Protein AF-A0A6A6CMC5-F1 (afdb_monomer_lite)

Secondary structure (DSSP, 8-state):
------------------PPPTT-SS---SPPPEESSTTSPPPPTT----GGGSSSPPEEB--TTSPP-TT-EEEEEEEESSSS-EEEEEEEEEES-TTT-BEEE-TT-GGGGEEE------PPTTS-PPPEEEEEEEPPTT----GGGS----S------

Foldseek 3Di:
DDDDDDDDDDDPDDDPAPWDDPPDPDIDSFGKWKFLAPVDDTDDAPDDDDLVSQQDDIWTFDGPPDQQDQLWWKWKWKAWPVDGDTQFTFTQWGQPDNVRRITFQDPPDDVSRGQDDHDGDDDDPPPPDIHMDMDMGTDDSPDDDDPVSSHDDDPDDDPDD

InterPro domains:
  IPR008914 Phosphatidylethanolamine-binding protein [PF01161] (58-138)
  IPR036610 PEBP-like superfamily [G3DSA:3.90.280.10] (20-160)
  IPR036610 PEBP-like superfamily [SSF49777] (11-147)

Organism: NCBI:txid1080233

Radius of gyration: 19.93 Å; chains: 1; bounding box: 34×84×41 Å

Sequence (161 aa):
MPSITICVSVLVASLAAAQTPDGFSIKSQLPLRITLNPLRTPVVPGMLDPINETVAAPTLYVPDLTASNTTTSYTAMMIDEAVPLFHWLQIELVEASCSNKTLKPAANSSNNGIITPFVCPQPLRGQGPHGYVVLLFRQPESWSMRSKYSNIVDPKTPTGS

Structure (mmCIF, N/CA/C/O backbone):
data_AF-A0A6A6CMC5-F1
#
_entry.id   AF-A0A6A6CMC5-F1
#
loop_
_atom_site.group_PDB
_atom_site.id
_atom_site.type_symbol
_atom_site.label_atom_id
_atom_site.label_alt_id
_atom_site.label_comp_id
_atom_site.label_asym_id
_atom_site.label_entity_id
_atom_site.label_seq_id
_atom_site.pdbx_PDB_ins_code
_atom_site.Cartn_x
_atom_site.Cartn_y
_atom_site.Cartn_z
_atom_site.occupancy
_atom_site.B_iso_or_equiv
_atom_site.auth_seq_id
_atom_site.auth_comp_id
_atom_site.auth_asym_id
_atom_site.auth_atom_id
_atom_site.pdbx_PDB_model_num
ATOM 1 N N . MET A 1 1 ? -10.865 -62.446 8.488 1.00 45.75 1 MET A N 1
ATOM 2 C CA . MET A 1 1 ? -9.933 -61.319 8.267 1.00 45.75 1 MET A CA 1
ATOM 3 C C . MET A 1 1 ? -10.735 -60.031 8.403 1.00 45.75 1 MET A C 1
ATOM 5 O O . MET A 1 1 ? -11.673 -59.880 7.629 1.00 45.75 1 MET A O 1
ATOM 9 N N . PRO A 1 2 ? -10.493 -59.170 9.406 1.00 45.84 2 PRO A N 1
ATOM 10 C CA . PRO A 1 2 ? -11.242 -57.923 9.530 1.00 45.84 2 PRO A CA 1
ATOM 11 C C . PRO A 1 2 ? -10.733 -56.911 8.494 1.00 45.84 2 PRO A C 1
ATOM 13 O O . PRO A 1 2 ? -9.529 -56.692 8.380 1.00 45.84 2 PRO A O 1
ATOM 16 N N . SER A 1 3 ? -11.649 -56.322 7.723 1.00 47.19 3 SER A N 1
ATOM 17 C CA . SER A 1 3 ? -11.340 -55.197 6.833 1.00 47.19 3 SER A CA 1
ATOM 18 C C . SER A 1 3 ? -11.317 -53.913 7.654 1.00 47.19 3 SER A C 1
ATOM 20 O O . SER A 1 3 ? -12.310 -53.564 8.289 1.00 47.19 3 SER A O 1
ATOM 22 N N . ILE A 1 4 ? -10.171 -53.235 7.660 1.00 49.56 4 ILE A N 1
ATOM 23 C CA . ILE A 1 4 ? -9.992 -51.924 8.284 1.00 49.56 4 ILE A CA 1
ATOM 24 C C . ILE A 1 4 ? -10.296 -50.872 7.216 1.00 49.56 4 ILE A C 1
ATOM 26 O O . ILE A 1 4 ? -9.547 -50.727 6.252 1.00 49.56 4 ILE A O 1
ATOM 30 N N . THR A 1 5 ? -11.397 -50.144 7.386 1.00 61.53 5 THR A N 1
ATOM 31 C CA . THR A 1 5 ? -11.742 -48.994 6.545 1.00 61.53 5 THR A CA 1
ATOM 32 C C . THR A 1 5 ? -11.095 -47.745 7.132 1.00 61.53 5 THR A C 1
ATOM 34 O O . THR A 1 5 ? -11.458 -47.304 8.221 1.00 61.53 5 THR A O 1
ATOM 37 N N . ILE A 1 6 ? -10.124 -47.178 6.417 1.00 54.09 6 ILE A N 1
ATOM 38 C CA . ILE A 1 6 ? -9.468 -45.918 6.780 1.00 54.09 6 ILE A CA 1
ATOM 39 C C . ILE A 1 6 ? -10.267 -44.772 6.152 1.00 54.09 6 ILE A C 1
ATOM 41 O O . ILE A 1 6 ? -10.247 -44.591 4.936 1.00 54.09 6 ILE A O 1
ATOM 45 N N . CYS A 1 7 ? -10.970 -43.990 6.973 1.00 50.38 7 CYS A N 1
ATOM 46 C CA . CYS A 1 7 ? -11.537 -42.711 6.547 1.00 50.38 7 CYS A CA 1
ATOM 47 C C . CYS A 1 7 ? -10.411 -41.675 6.448 1.00 50.38 7 CYS A C 1
ATOM 49 O O . CYS A 1 7 ? -9.841 -41.270 7.459 1.00 50.38 7 CYS A O 1
ATOM 51 N N . VAL A 1 8 ? -10.091 -41.247 5.228 1.00 55.19 8 VAL A N 1
ATOM 52 C CA . VAL A 1 8 ? -9.175 -40.130 4.983 1.00 55.19 8 VAL A CA 1
ATOM 53 C C . VAL A 1 8 ? -9.968 -38.830 5.100 1.00 55.19 8 VAL A C 1
ATOM 55 O O . VAL A 1 8 ? -10.761 -38.495 4.223 1.00 55.19 8 VAL A O 1
ATOM 58 N N . SER A 1 9 ? -9.768 -38.099 6.193 1.00 53.09 9 SER A N 1
ATOM 59 C CA . SER A 1 9 ? -10.323 -36.756 6.373 1.00 53.09 9 SER A CA 1
ATOM 60 C C . SER A 1 9 ? -9.440 -35.741 5.646 1.00 53.09 9 SER A C 1
ATOM 62 O O . SER A 1 9 ? -8.305 -35.501 6.054 1.00 53.09 9 SER A O 1
ATOM 64 N N . VAL A 1 10 ? -9.943 -35.140 4.566 1.00 53.69 10 VAL A N 1
ATOM 65 C CA . VAL A 1 10 ? -9.262 -34.034 3.873 1.00 53.69 10 VAL A CA 1
ATOM 66 C C . VAL A 1 10 ? -9.546 -32.739 4.632 1.00 53.69 10 VAL A C 1
ATOM 68 O O . VAL A 1 10 ? -10.672 -32.245 4.638 1.00 53.69 10 VAL A O 1
ATOM 71 N N . LEU A 1 11 ? -8.524 -32.192 5.291 1.00 47.84 11 LEU A N 1
ATOM 72 C CA . LEU A 1 11 ? -8.581 -30.876 5.921 1.00 47.84 11 LEU A CA 1
ATOM 73 C C . LEU A 1 11 ? -8.497 -29.809 4.816 1.00 47.84 11 LEU A C 1
ATOM 75 O O . LEU A 1 11 ? -7.432 -29.585 4.244 1.00 47.84 11 LEU A O 1
ATOM 79 N N . VAL A 1 12 ? -9.615 -29.164 4.481 1.00 51.25 12 VAL A N 1
ATOM 80 C CA . VAL A 1 12 ? -9.615 -28.026 3.550 1.00 51.25 12 VAL A CA 1
ATOM 81 C C . VAL A 1 12 ? -9.191 -26.786 4.335 1.00 51.25 12 VAL A C 1
ATOM 83 O O . VAL A 1 12 ? -9.999 -26.174 5.028 1.00 51.25 12 VAL A O 1
ATOM 86 N N . ALA A 1 13 ? -7.909 -26.427 4.265 1.00 49.12 13 ALA A N 1
ATOM 87 C CA . ALA A 1 13 ? -7.440 -25.142 4.769 1.00 49.12 13 ALA A CA 1
ATOM 88 C C . ALA A 1 13 ? -7.978 -24.035 3.849 1.00 49.12 13 ALA A C 1
ATOM 90 O O . ALA A 1 13 ? -7.523 -23.880 2.716 1.00 49.12 13 ALA A O 1
ATOM 91 N N . SER A 1 14 ? -8.977 -23.282 4.312 1.00 45.84 14 SER A N 1
ATOM 92 C CA . SER A 1 14 ? -9.450 -22.091 3.612 1.00 45.84 14 SER A CA 1
ATOM 93 C C . SER A 1 14 ? -8.369 -21.012 3.690 1.00 45.84 14 SER A C 1
ATOM 95 O O . SER A 1 14 ? -8.229 -20.339 4.712 1.00 45.84 14 SER A O 1
ATOM 97 N N . LEU A 1 15 ? -7.588 -20.841 2.624 1.00 43.34 15 LEU A N 1
ATOM 98 C CA . LEU A 1 15 ? -6.804 -19.623 2.454 1.00 43.34 15 LEU A CA 1
ATOM 99 C C . LEU A 1 15 ? -7.801 -18.489 2.198 1.00 43.34 15 LEU A C 1
ATOM 101 O O . LEU A 1 15 ? -8.351 -18.383 1.102 1.00 43.34 15 LEU A O 1
ATOM 105 N N . ALA A 1 16 ? -8.043 -17.642 3.198 1.00 45.03 16 ALA A N 1
ATOM 106 C CA . ALA A 1 16 ? -8.630 -16.333 2.958 1.00 45.03 16 ALA A CA 1
ATOM 107 C C . ALA A 1 16 ? -7.598 -15.522 2.161 1.00 45.03 16 ALA A C 1
ATOM 109 O O . ALA A 1 16 ? -6.692 -14.905 2.719 1.00 45.03 16 ALA A O 1
ATOM 110 N N . ALA A 1 17 ? -7.664 -15.610 0.833 1.00 49.31 17 ALA A N 1
ATOM 111 C CA . ALA A 1 17 ? -6.895 -14.729 -0.024 1.00 49.31 17 ALA A CA 1
ATOM 112 C C . ALA A 1 17 ? -7.403 -13.302 0.207 1.00 49.31 17 ALA A C 1
ATOM 114 O O . ALA A 1 17 ? -8.613 -13.076 0.204 1.00 49.31 17 ALA A O 1
ATOM 115 N N . ALA A 1 18 ? -6.488 -12.351 0.396 1.00 53.03 18 ALA A N 1
ATOM 116 C CA . ALA A 1 18 ? -6.800 -10.929 0.330 1.00 53.03 18 ALA A CA 1
ATOM 117 C C . ALA A 1 18 ? -7.397 -10.641 -1.058 1.00 53.03 18 ALA A C 1
ATOM 119 O O . ALA A 1 18 ? -6.658 -10.487 -2.030 1.00 53.03 18 ALA A O 1
ATOM 120 N N . GLN A 1 19 ? -8.720 -10.670 -1.184 1.00 65.88 19 GLN A N 1
ATOM 121 C CA . GLN A 1 19 ? -9.420 -10.343 -2.420 1.00 65.88 19 GLN A CA 1
ATOM 122 C C . GLN A 1 19 ? -10.010 -8.951 -2.305 1.00 65.88 19 GLN A C 1
ATOM 124 O O . GLN A 1 19 ? -10.315 -8.472 -1.214 1.00 65.88 19 GLN A O 1
ATOM 129 N N . THR A 1 20 ? -10.149 -8.292 -3.454 1.00 65.75 20 THR A N 1
ATOM 130 C CA . THR A 1 20 ? -10.765 -6.972 -3.528 1.00 65.75 20 THR A CA 1
ATOM 131 C C . THR A 1 20 ? -12.121 -6.991 -2.808 1.00 65.75 20 THR A C 1
ATOM 133 O O . THR A 1 20 ? -12.956 -7.831 -3.177 1.00 65.75 20 THR A O 1
ATOM 136 N N . PRO A 1 21 ? -12.357 -6.084 -1.838 1.00 67.62 21 PRO A N 1
ATOM 137 C CA . PRO A 1 21 ? -13.587 -6.057 -1.050 1.00 67.62 21 PRO A CA 1
ATOM 138 C C . PRO A 1 21 ? -14.847 -6.014 -1.909 1.00 67.62 21 PRO A C 1
ATOM 140 O O . PRO A 1 21 ? -14.816 -5.669 -3.101 1.00 67.62 21 PRO A O 1
ATOM 143 N N . ASP A 1 22 ? -15.975 -6.390 -1.319 1.00 70.69 22 ASP A N 1
ATOM 144 C CA . ASP A 1 22 ? -17.267 -6.320 -1.994 1.00 70.69 22 ASP A CA 1
ATOM 145 C C . ASP A 1 22 ? -17.594 -4.888 -2.441 1.00 70.69 22 ASP A C 1
ATOM 147 O O . ASP A 1 22 ? -17.124 -3.907 -1.876 1.00 70.69 22 ASP A O 1
ATOM 151 N N . GLY A 1 23 ? -18.329 -4.762 -3.548 1.00 70.19 23 GLY A N 1
ATOM 152 C CA . GLY A 1 23 ? -18.662 -3.462 -4.148 1.00 70.19 23 GLY A CA 1
ATOM 153 C C . GLY A 1 23 ? -17.631 -2.891 -5.133 1.00 70.19 23 GLY A C 1
ATOM 154 O O . GLY A 1 23 ? -17.979 -2.017 -5.923 1.00 70.19 23 GLY A O 1
ATOM 155 N N . PHE A 1 24 ? -16.402 -3.411 -5.189 1.00 67.56 24 PHE A N 1
ATOM 156 C CA . PHE A 1 24 ? -15.444 -3.031 -6.235 1.00 67.56 24 PHE A CA 1
ATOM 157 C C . PHE A 1 24 ? -15.690 -3.803 -7.541 1.00 67.56 24 PHE A C 1
ATOM 159 O O . PHE A 1 24 ? -15.616 -5.033 -7.567 1.00 67.56 24 PHE A O 1
ATOM 166 N N . SER A 1 25 ? -15.904 -3.082 -8.649 1.00 68.94 25 SER A N 1
ATOM 167 C CA . SER A 1 25 ? -16.083 -3.680 -9.986 1.00 68.94 25 SER A CA 1
ATOM 168 C C . SER A 1 25 ? -14.812 -4.331 -10.541 1.00 68.94 25 SER A C 1
ATOM 170 O O . SER A 1 25 ? -14.887 -5.233 -11.370 1.00 68.94 25 SER A O 1
ATOM 172 N N . ILE A 1 26 ? -13.636 -3.873 -10.102 1.00 66.69 26 ILE A N 1
ATOM 173 C CA . ILE A 1 26 ? -12.340 -4.426 -10.503 1.00 66.69 26 ILE A CA 1
ATOM 174 C C . ILE A 1 26 ? -11.890 -5.381 -9.407 1.00 66.69 26 ILE A C 1
ATOM 176 O O . ILE A 1 26 ? -11.535 -4.931 -8.325 1.00 66.69 26 ILE A O 1
ATOM 180 N N . LYS A 1 27 ? -11.886 -6.684 -9.685 1.00 71.75 27 LYS A N 1
ATOM 181 C CA . LYS A 1 27 ? -11.415 -7.712 -8.752 1.00 71.75 27 LYS A CA 1
ATOM 182 C C . LYS A 1 27 ? -10.007 -8.164 -9.147 1.00 71.75 27 LYS A C 1
ATOM 184 O O . LYS A 1 27 ? -9.775 -8.533 -10.295 1.00 71.75 27 LYS A O 1
ATOM 189 N N . SER A 1 28 ? -9.074 -8.142 -8.201 1.00 72.88 28 SER A N 1
ATOM 190 C CA . SER A 1 28 ? -7.739 -8.726 -8.349 1.00 72.88 28 SER A CA 1
ATOM 191 C C . SER A 1 28 ? -7.665 -10.044 -7.584 1.00 72.88 28 SER A C 1
ATOM 193 O O . SER A 1 28 ? -8.155 -10.145 -6.461 1.00 72.88 28 SER A O 1
ATOM 195 N N . GLN A 1 29 ? -7.025 -11.043 -8.189 1.00 70.44 29 GLN A N 1
ATOM 196 C CA . GLN A 1 29 ? -6.652 -12.293 -7.517 1.00 70.44 29 GLN A CA 1
ATOM 197 C C . GLN A 1 29 ? -5.211 -12.255 -6.984 1.00 70.44 29 GLN A C 1
ATOM 199 O O . GLN A 1 29 ? -4.751 -13.223 -6.384 1.00 70.44 29 GLN A O 1
ATOM 204 N N . LEU A 1 30 ? -4.487 -11.152 -7.213 1.00 78.88 30 LEU A N 1
ATOM 205 C CA . LEU A 1 30 ? -3.119 -10.983 -6.737 1.00 78.88 30 LEU A CA 1
ATOM 206 C C . LEU A 1 30 ? -3.138 -10.586 -5.256 1.00 78.88 30 LEU A C 1
ATOM 208 O O . LEU A 1 30 ? -3.685 -9.525 -4.942 1.00 78.88 30 LEU A O 1
ATOM 212 N N . PRO A 1 31 ? -2.531 -11.379 -4.355 1.00 81.56 31 PRO A N 1
ATOM 213 C CA . PRO A 1 31 ? -2.451 -11.004 -2.955 1.00 81.56 31 PRO A CA 1
ATOM 214 C C . PRO A 1 31 ? -1.561 -9.769 -2.802 1.00 81.56 31 PRO A C 1
ATOM 216 O O . PRO A 1 31 ? -0.425 -9.737 -3.284 1.00 81.56 31 PRO A O 1
ATOM 219 N N . LEU A 1 32 ? -2.077 -8.756 -2.109 1.00 87.56 32 LEU A N 1
ATOM 220 C CA . LEU A 1 32 ? -1.296 -7.608 -1.673 1.00 87.56 32 LEU A CA 1
ATOM 221 C C . LEU A 1 32 ? -0.795 -7.867 -0.255 1.00 87.56 32 LEU A C 1
ATOM 223 O O . LEU A 1 32 ? -1.580 -7.979 0.684 1.00 87.56 32 LEU A O 1
ATOM 227 N N . ARG A 1 33 ? 0.525 -7.945 -0.101 1.00 90.62 33 ARG A N 1
ATOM 228 C CA . ARG A 1 33 ? 1.165 -8.035 1.209 1.00 90.62 33 ARG A CA 1
ATOM 229 C C . ARG A 1 33 ? 1.462 -6.629 1.722 1.00 90.62 33 ARG A C 1
ATOM 231 O O . ARG A 1 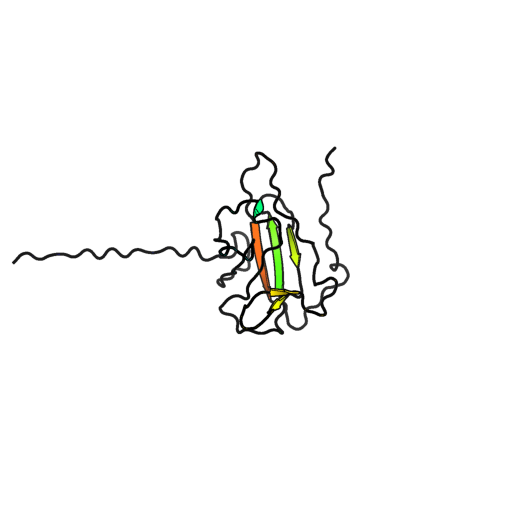33 ? 2.041 -5.821 0.995 1.00 90.62 33 ARG A O 1
ATOM 238 N N . ILE A 1 34 ? 1.109 -6.371 2.981 1.00 92.19 34 ILE A N 1
ATOM 239 C CA . ILE A 1 34 ? 1.407 -5.117 3.682 1.00 92.19 34 ILE A CA 1
ATOM 240 C C . ILE A 1 34 ? 1.916 -5.393 5.102 1.00 92.19 34 ILE A C 1
ATOM 242 O O . ILE A 1 34 ? 1.579 -6.418 5.698 1.00 92.19 34 ILE A O 1
ATOM 246 N N . THR A 1 35 ? 2.697 -4.472 5.661 1.00 93.25 35 THR A N 1
ATOM 247 C CA . THR A 1 35 ? 3.076 -4.463 7.086 1.00 93.25 35 THR A CA 1
ATOM 248 C C . THR A 1 35 ? 2.836 -3.073 7.669 1.00 93.25 35 THR A C 1
ATOM 250 O O . THR A 1 35 ? 3.320 -2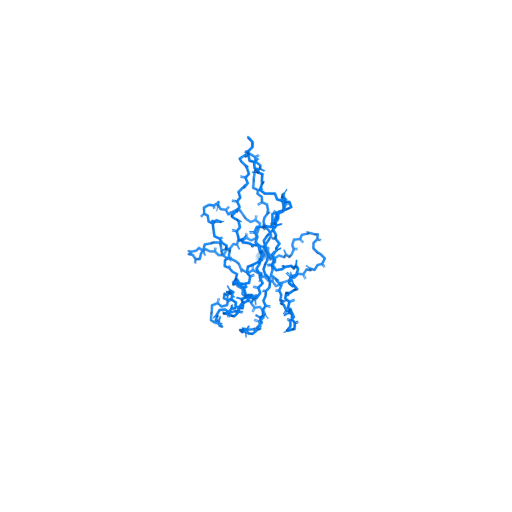.091 7.107 1.00 93.25 35 THR A O 1
ATOM 253 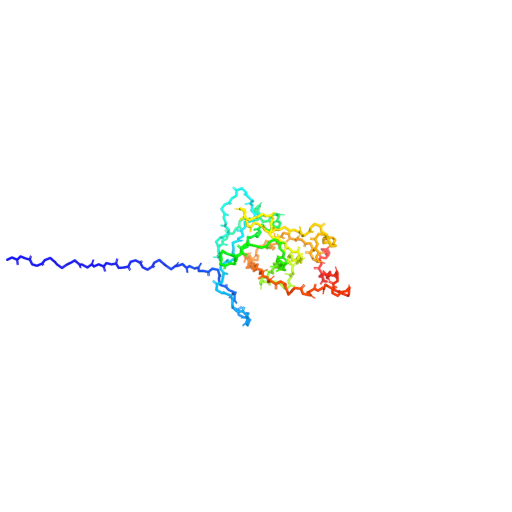N N . LEU A 1 36 ? 2.134 -2.983 8.798 1.00 89.94 36 LEU A N 1
ATOM 254 C CA . LEU A 1 36 ? 1.876 -1.715 9.504 1.00 89.94 36 LEU A CA 1
ATOM 255 C C . LEU A 1 36 ? 3.070 -1.295 10.374 1.00 89.94 36 LEU A C 1
ATOM 257 O O . LEU A 1 36 ? 3.394 -0.117 10.493 1.00 89.94 36 LEU A O 1
ATOM 261 N N . ASN A 1 37 ? 3.800 -2.286 10.889 1.00 84.12 37 ASN A N 1
ATOM 262 C CA . ASN A 1 37 ? 5.071 -2.114 11.571 1.00 84.12 37 ASN A CA 1
ATOM 263 C C . ASN A 1 37 ? 6.133 -2.982 10.871 1.00 84.12 37 ASN A C 1
ATOM 265 O O . ASN A 1 37 ? 5.949 -4.198 10.783 1.00 84.12 37 ASN A O 1
ATOM 269 N N . PRO A 1 38 ? 7.248 -2.403 10.388 1.00 70.56 38 PRO A N 1
ATOM 270 C CA . PRO A 1 38 ? 8.267 -3.145 9.641 1.00 70.56 38 PRO A CA 1
ATOM 271 C C . PRO A 1 38 ? 8.978 -4.226 10.471 1.00 70.56 38 PRO A C 1
ATOM 273 O O . PRO A 1 38 ? 9.637 -5.093 9.905 1.00 70.56 38 PRO A O 1
ATOM 276 N N . LEU A 1 39 ? 8.854 -4.193 11.802 1.00 71.88 39 LEU A N 1
ATOM 277 C CA . LEU A 1 39 ? 9.418 -5.194 12.712 1.00 71.88 39 LEU A CA 1
ATOM 278 C C . LEU A 1 39 ? 8.446 -6.341 13.031 1.00 71.88 39 LEU A C 1
ATOM 280 O O . LEU A 1 39 ? 8.760 -7.186 13.869 1.00 71.88 39 LEU A O 1
ATOM 284 N N . ARG A 1 40 ? 7.256 -6.367 12.421 1.00 76.31 40 ARG A N 1
ATOM 285 C CA . ARG A 1 40 ? 6.198 -7.340 12.723 1.00 76.31 40 ARG A CA 1
ATOM 286 C C . ARG A 1 40 ? 5.757 -8.134 11.499 1.00 76.31 40 ARG A C 1
ATOM 288 O O . ARG A 1 40 ? 6.180 -7.890 10.371 1.00 76.31 40 ARG A O 1
ATOM 295 N N . THR A 1 41 ? 4.928 -9.142 11.759 1.00 83.81 41 THR A N 1
ATOM 296 C CA . THR A 1 41 ? 4.330 -9.992 10.731 1.00 83.81 41 THR A CA 1
ATOM 297 C C . THR A 1 41 ? 3.443 -9.181 9.784 1.00 83.81 41 THR A C 1
ATOM 299 O O . THR A 1 41 ? 2.863 -8.177 10.202 1.00 83.81 41 THR A O 1
ATOM 302 N N . PRO A 1 42 ? 3.307 -9.609 8.517 1.00 89.00 42 PRO A N 1
ATOM 303 C CA . PRO A 1 42 ? 2.343 -9.023 7.597 1.00 89.00 42 PRO A CA 1
ATOM 304 C C . PRO A 1 42 ? 0.920 -9.031 8.152 1.00 89.00 42 PRO A C 1
ATOM 306 O O . PRO A 1 42 ? 0.544 -9.950 8.883 1.00 89.00 42 PRO A O 1
ATOM 309 N N . VAL A 1 43 ? 0.138 -8.029 7.752 1.00 90.50 43 VAL A N 1
ATOM 310 C CA . VAL A 1 43 ? -1.291 -7.950 8.076 1.00 90.50 43 VAL A CA 1
ATOM 311 C C . VAL A 1 43 ? -2.009 -9.164 7.503 1.00 90.50 43 VAL A C 1
ATOM 313 O O . VAL A 1 43 ? -1.787 -9.549 6.350 1.00 90.50 43 VAL A O 1
ATOM 316 N N . VAL A 1 44 ? -2.8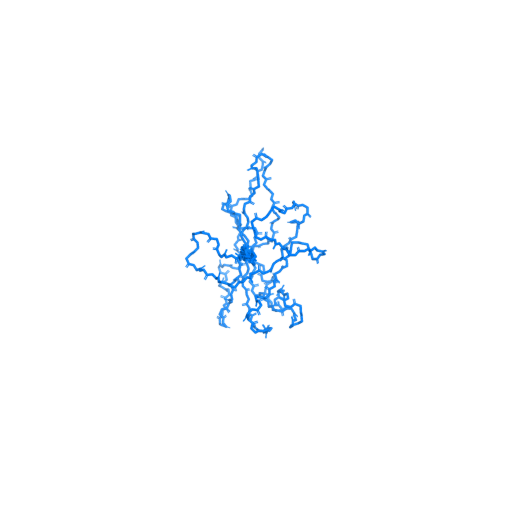95 -9.743 8.308 1.00 89.81 44 VAL A N 1
ATOM 317 C CA . VAL A 1 44 ? -3.826 -10.781 7.866 1.00 89.81 44 VAL A CA 1
ATOM 318 C C . VAL A 1 44 ? -5.157 -10.099 7.527 1.00 89.81 44 VAL A C 1
ATOM 320 O O . VAL A 1 44 ? -5.735 -9.458 8.404 1.00 89.81 44 VAL A O 1
ATOM 323 N N . PRO A 1 45 ? -5.662 -10.203 6.284 1.00 88.00 45 PRO A N 1
ATOM 324 C CA . PRO A 1 45 ? -6.908 -9.550 5.885 1.00 88.00 45 PRO A CA 1
ATOM 325 C C . PRO A 1 45 ? -8.081 -9.898 6.808 1.00 88.00 45 PRO A C 1
ATOM 327 O O . PRO A 1 45 ? -8.293 -11.065 7.132 1.00 88.00 45 PRO A O 1
ATOM 330 N 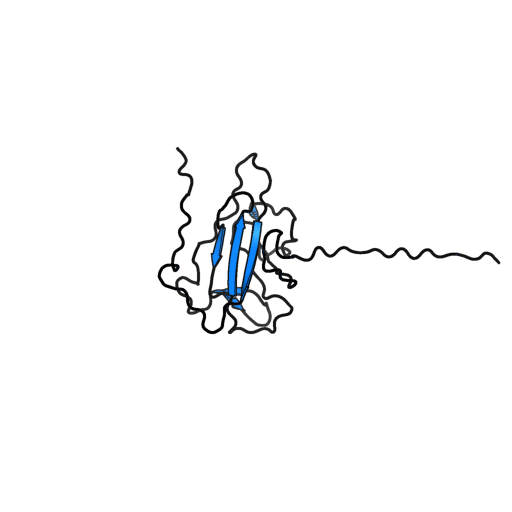N . GLY A 1 46 ? -8.852 -8.882 7.202 1.00 87.50 46 GLY A N 1
ATOM 331 C CA . GLY A 1 46 ? -10.033 -9.037 8.058 1.00 87.50 46 GLY A CA 1
ATOM 332 C C . GLY A 1 46 ? -9.740 -9.261 9.546 1.00 87.50 46 GLY A C 1
ATOM 333 O O . GLY A 1 46 ? -10.680 -9.418 10.322 1.00 87.50 46 GLY A O 1
ATOM 334 N N . MET A 1 47 ? -8.469 -9.270 9.960 1.00 89.62 47 MET A N 1
ATOM 335 C CA . MET A 1 47 ? -8.087 -9.378 11.369 1.00 89.62 47 MET A CA 1
ATOM 336 C C . MET A 1 47 ? -7.956 -8.005 12.031 1.00 89.62 47 MET A C 1
ATOM 338 O O . MET A 1 47 ? -7.749 -6.991 11.370 1.00 89.62 47 MET A O 1
ATOM 342 N N . LEU A 1 48 ? -8.086 -7.984 13.361 1.00 91.00 48 LEU A N 1
ATOM 343 C CA . LEU A 1 48 ? -7.898 -6.775 14.157 1.00 91.00 48 LEU A CA 1
ATOM 344 C C . LEU A 1 48 ? -6.411 -6.495 14.364 1.00 91.00 48 LEU A C 1
ATOM 346 O O . LEU A 1 48 ? -5.707 -7.310 14.962 1.00 91.00 48 LEU A O 1
ATOM 350 N N . ASP A 1 49 ? -5.986 -5.303 13.962 1.00 90.62 49 ASP A N 1
ATOM 351 C CA . ASP A 1 49 ? -4.680 -4.744 14.293 1.00 90.62 49 ASP A CA 1
ATOM 352 C C . ASP A 1 49 ? -4.823 -3.666 15.383 1.00 90.62 49 ASP A C 1
ATOM 354 O O . ASP A 1 49 ? -5.784 -2.886 15.378 1.00 90.62 49 ASP A O 1
ATOM 358 N N . PRO A 1 50 ? -3.896 -3.596 16.353 1.00 89.31 50 PRO A N 1
ATOM 359 C CA . PRO A 1 50 ? -3.970 -2.607 17.418 1.00 89.31 50 PRO A CA 1
ATOM 360 C C . PRO A 1 50 ? -3.518 -1.220 16.933 1.00 89.31 50 PRO A C 1
ATOM 362 O O . PRO A 1 50 ? -2.569 -1.079 16.166 1.00 89.31 50 PRO A O 1
ATOM 365 N N . ILE A 1 51 ? -4.156 -0.167 17.456 1.00 87.25 51 ILE A N 1
ATOM 366 C CA . ILE A 1 51 ? -3.930 1.236 17.045 1.00 87.25 51 ILE A CA 1
ATOM 367 C C . ILE A 1 51 ? -2.456 1.668 17.157 1.00 87.25 51 ILE A C 1
ATOM 369 O O . ILE A 1 51 ? -1.968 2.462 16.357 1.00 87.25 51 ILE A O 1
ATOM 373 N N . ASN A 1 52 ? -1.714 1.154 18.141 1.00 89.00 52 ASN A N 1
ATOM 374 C CA . ASN A 1 52 ? -0.298 1.496 18.310 1.00 89.00 52 ASN A CA 1
ATOM 375 C C . ASN A 1 52 ? 0.600 0.956 17.182 1.00 89.00 52 ASN A C 1
ATOM 377 O O . ASN A 1 52 ? 1.723 1.431 17.023 1.00 89.00 52 ASN A O 1
ATOM 381 N N . GLU A 1 53 ? 0.124 -0.010 16.400 1.00 89.31 53 GLU A N 1
ATOM 382 C CA . GLU A 1 53 ? 0.819 -0.535 15.225 1.00 89.31 53 GLU A CA 1
ATOM 383 C C . GLU A 1 53 ? 0.429 0.205 13.947 1.00 89.31 53 GLU A C 1
ATOM 385 O O . GLU A 1 53 ? 1.170 0.151 12.973 1.00 89.31 53 GLU A O 1
ATOM 390 N N . THR A 1 54 ? -0.670 0.961 13.963 1.00 90.31 54 THR A N 1
ATOM 391 C CA . THR A 1 54 ? -1.198 1.690 12.801 1.00 90.31 54 THR A CA 1
ATOM 392 C C . THR A 1 54 ? -0.779 3.163 12.777 1.00 90.31 54 THR A C 1
ATOM 394 O O . THR A 1 54 ? -1.394 3.980 12.094 1.00 90.31 54 THR A O 1
ATOM 397 N N . VAL A 1 55 ? 0.238 3.541 13.560 1.00 89.94 55 VAL A N 1
ATOM 398 C CA . VAL A 1 55 ? 0.689 4.939 13.706 1.00 89.94 55 VAL A CA 1
ATOM 399 C C . VAL A 1 55 ? 1.448 5.466 12.487 1.00 89.94 55 VAL A C 1
ATOM 401 O O . VAL A 1 55 ? 1.556 6.678 12.318 1.00 89.94 55 VAL A O 1
ATOM 404 N N . ALA A 1 56 ? 1.966 4.573 11.643 1.00 90.75 56 ALA A N 1
ATOM 405 C CA . ALA A 1 56 ? 2.706 4.900 10.430 1.00 90.75 56 ALA A CA 1
ATOM 406 C C . ALA A 1 56 ? 2.026 4.303 9.193 1.00 90.75 56 ALA A C 1
ATOM 408 O O . ALA A 1 56 ? 1.275 3.330 9.291 1.00 90.75 56 ALA A O 1
ATOM 409 N N . ALA A 1 57 ? 2.323 4.882 8.027 1.00 91.50 57 ALA A N 1
ATOM 410 C CA . ALA A 1 57 ? 1.835 4.366 6.756 1.00 91.50 57 ALA A CA 1
ATOM 411 C C . ALA A 1 57 ? 2.298 2.913 6.541 1.00 91.50 57 ALA A C 1
ATOM 413 O O . ALA A 1 57 ? 3.452 2.589 6.850 1.00 91.50 57 ALA A O 1
ATOM 414 N N . PRO A 1 58 ? 1.440 2.039 5.986 1.00 93.81 58 PRO A N 1
ATOM 415 C CA . PRO A 1 58 ? 1.809 0.656 5.736 1.00 93.81 58 PRO A CA 1
ATOM 416 C C . PRO A 1 58 ? 2.946 0.569 4.715 1.00 93.81 58 PRO A C 1
ATOM 418 O O . PRO A 1 58 ? 2.940 1.231 3.677 1.00 93.81 58 PRO A O 1
ATOM 421 N N . THR A 1 59 ? 3.902 -0.320 4.970 1.00 93.38 59 THR A N 1
ATOM 422 C CA . THR A 1 59 ? 4.855 -0.742 3.940 1.00 93.38 59 THR A CA 1
ATOM 423 C C . THR A 1 59 ? 4.159 -1.723 3.008 1.00 93.38 59 THR A C 1
ATOM 425 O O . THR A 1 59 ? 3.612 -2.731 3.456 1.00 93.38 59 THR A O 1
ATOM 428 N N . LEU A 1 60 ? 4.189 -1.425 1.711 1.00 93.56 60 LEU A N 1
ATOM 429 C CA . LEU A 1 60 ? 3.580 -2.242 0.666 1.00 93.56 60 LEU A CA 1
ATOM 430 C C . LEU A 1 60 ? 4.644 -3.061 -0.056 1.00 93.56 60 LEU A C 1
ATOM 432 O O . LEU A 1 60 ? 5.779 -2.609 -0.223 1.00 93.56 60 LEU A O 1
ATOM 436 N N . TYR A 1 61 ? 4.248 -4.234 -0.533 1.00 91.06 61 TYR A N 1
ATOM 437 C CA . TYR A 1 61 ? 5.099 -5.109 -1.327 1.00 91.06 61 TYR A CA 1
ATOM 438 C C . TYR A 1 61 ? 4.521 -5.284 -2.733 1.00 91.06 61 TYR A C 1
ATOM 440 O O . TYR A 1 61 ? 3.304 -5.343 -2.918 1.00 91.06 61 TYR A O 1
ATOM 448 N N . VAL A 1 62 ? 5.405 -5.388 -3.723 1.00 89.19 62 VAL A N 1
ATOM 449 C CA . VAL A 1 62 ? 5.069 -5.749 -5.100 1.00 89.19 62 VAL A CA 1
ATOM 450 C C . VAL A 1 62 ? 4.410 -7.136 -5.092 1.00 89.19 62 VAL A C 1
ATOM 452 O O . VAL A 1 62 ? 4.995 -8.066 -4.528 1.00 89.19 62 VAL A O 1
ATOM 455 N N . PRO A 1 63 ? 3.219 -7.307 -5.697 1.00 84.00 63 PRO A N 1
ATOM 456 C CA . PRO A 1 63 ? 2.544 -8.600 -5.731 1.00 84.00 63 PRO A CA 1
ATOM 457 C C . PRO A 1 63 ? 3.425 -9.696 -6.344 1.00 84.00 63 PRO A C 1
ATOM 459 O O . PRO A 1 63 ? 4.049 -9.506 -7.389 1.00 84.00 63 PRO A O 1
ATOM 462 N N . ASP A 1 64 ? 3.463 -10.872 -5.715 1.00 69.25 64 ASP A N 1
ATOM 463 C CA . ASP A 1 64 ? 4.481 -11.895 -6.001 1.00 69.25 64 ASP A CA 1
ATOM 464 C C . ASP A 1 64 ? 4.456 -12.479 -7.420 1.00 69.25 64 ASP A C 1
ATOM 466 O O . ASP A 1 64 ? 5.453 -13.048 -7.863 1.00 69.25 64 ASP A O 1
ATOM 470 N N . LEU A 1 65 ? 3.355 -12.289 -8.150 1.00 61.53 65 LEU A N 1
ATOM 471 C CA . LEU A 1 65 ? 3.186 -12.754 -9.528 1.00 61.53 65 LEU A CA 1
ATOM 472 C C . LEU A 1 65 ? 3.633 -11.733 -10.587 1.00 61.53 65 LEU A C 1
ATOM 474 O O . LEU A 1 65 ? 3.623 -12.049 -11.775 1.00 61.53 65 LEU A O 1
ATOM 478 N N . THR A 1 66 ? 4.023 -10.518 -10.196 1.00 64.62 66 THR A N 1
ATOM 479 C CA . THR A 1 66 ? 4.605 -9.552 -11.137 1.00 64.62 66 THR A CA 1
ATOM 480 C C . THR A 1 66 ? 6.118 -9.722 -11.196 1.00 64.62 66 THR A C 1
ATOM 482 O O . THR A 1 66 ? 6.778 -9.822 -10.161 1.00 64.62 66 THR A O 1
ATOM 485 N N . ALA A 1 67 ? 6.676 -9.765 -12.410 1.00 65.44 67 ALA A N 1
ATOM 486 C CA . ALA A 1 67 ? 8.121 -9.709 -12.592 1.00 65.44 67 ALA A CA 1
ATOM 487 C C . ALA A 1 67 ? 8.659 -8.430 -11.934 1.00 65.44 67 ALA A C 1
ATOM 489 O O . ALA A 1 67 ? 8.097 -7.352 -12.138 1.00 65.44 67 ALA A O 1
ATOM 490 N N . SER A 1 68 ? 9.726 -8.571 -11.143 1.00 68.00 68 SER A N 1
ATOM 491 C CA . SER A 1 68 ? 10.393 -7.437 -10.504 1.00 68.00 68 SER A CA 1
ATOM 492 C C . SER A 1 68 ? 10.818 -6.433 -11.571 1.00 68.00 68 SER A C 1
ATOM 494 O O . SER A 1 68 ? 11.474 -6.794 -12.553 1.00 68.00 68 SER A O 1
ATOM 496 N N . ASN A 1 69 ? 10.391 -5.187 -11.405 1.00 70.00 69 ASN A N 1
ATOM 497 C CA . ASN A 1 69 ? 10.668 -4.121 -12.347 1.00 70.00 69 ASN A CA 1
ATOM 498 C C . ASN A 1 69 ? 10.638 -2.768 -11.632 1.00 70.00 69 ASN A C 1
ATOM 500 O O . ASN A 1 69 ? 9.578 -2.238 -11.296 1.00 70.00 69 ASN A O 1
ATOM 504 N N . THR A 1 70 ? 11.816 -2.170 -11.487 1.00 73.88 70 THR A N 1
ATOM 505 C CA . THR A 1 70 ? 12.006 -0.865 -10.845 1.00 73.88 70 THR A CA 1
ATOM 506 C C . THR A 1 70 ? 11.454 0.310 -11.655 1.00 73.88 70 THR A C 1
ATOM 508 O O . THR A 1 70 ? 11.372 1.414 -11.124 1.00 73.88 70 THR A O 1
ATOM 511 N N . THR A 1 71 ? 11.055 0.099 -12.915 1.00 78.00 71 THR A N 1
ATOM 512 C CA . THR A 1 71 ? 10.421 1.129 -13.756 1.00 78.00 71 THR A CA 1
ATOM 513 C C . THR A 1 71 ? 8.899 1.105 -13.691 1.00 78.00 71 THR A C 1
ATOM 515 O O . THR A 1 71 ? 8.253 2.029 -14.182 1.00 78.00 71 THR A O 1
ATOM 518 N N . THR A 1 72 ? 8.302 0.066 -13.097 1.00 86.69 72 THR A N 1
ATOM 519 C CA . THR A 1 72 ? 6.850 0.014 -12.935 1.00 86.69 72 THR A CA 1
ATOM 520 C C . THR A 1 72 ? 6.434 0.867 -11.749 1.00 86.69 72 THR A C 1
ATOM 522 O O . THR A 1 72 ? 6.834 0.597 -10.616 1.00 86.69 72 THR A O 1
ATOM 525 N N . SER A 1 73 ? 5.597 1.864 -12.023 1.00 90.44 73 SER A N 1
ATOM 526 C CA . SER A 1 73 ? 5.052 2.746 -10.999 1.00 90.44 73 SER A CA 1
ATOM 527 C C . SER A 1 73 ? 3.674 2.286 -10.528 1.00 90.44 73 SER A C 1
ATOM 529 O O . SER A 1 73 ? 2.901 1.689 -11.285 1.00 90.44 73 SER A O 1
ATOM 531 N N . TYR A 1 74 ? 3.352 2.583 -9.275 1.00 92.25 74 TYR A N 1
ATOM 532 C CA . TYR A 1 74 ? 2.111 2.195 -8.625 1.00 92.25 74 TYR A CA 1
ATOM 533 C C . TYR A 1 74 ? 1.452 3.373 -7.902 1.00 92.25 74 TYR A C 1
ATOM 535 O O . TYR A 1 74 ? 2.096 4.339 -7.493 1.00 92.25 74 TYR A O 1
ATOM 543 N N . THR A 1 75 ? 0.141 3.260 -7.720 1.00 92.81 75 THR A N 1
ATOM 544 C CA . THR A 1 75 ? -0.676 4.121 -6.867 1.00 92.81 75 THR A CA 1
ATOM 545 C C . THR A 1 75 ? -1.244 3.290 -5.729 1.00 92.81 75 THR A C 1
ATOM 547 O O . THR A 1 75 ? -1.862 2.257 -5.976 1.00 92.81 75 THR A O 1
ATOM 550 N N . ALA A 1 76 ? -1.051 3.746 -4.499 1.00 93.81 76 ALA A N 1
ATOM 551 C CA . ALA A 1 76 ? -1.611 3.158 -3.299 1.00 93.81 76 ALA A CA 1
ATOM 552 C C . ALA A 1 76 ? -2.673 4.070 -2.686 1.00 93.81 76 ALA A C 1
ATOM 554 O O . ALA A 1 76 ? -2.498 5.290 -2.650 1.00 93.81 76 ALA A O 1
ATOM 555 N N . MET A 1 77 ? -3.743 3.473 -2.165 1.00 92.44 77 MET A N 1
ATOM 556 C CA . MET A 1 77 ? -4.734 4.182 -1.359 1.00 92.44 77 MET A CA 1
ATOM 557 C C . MET A 1 77 ? -5.170 3.367 -0.147 1.00 92.44 77 MET A C 1
ATOM 559 O O . MET A 1 77 ? -5.207 2.138 -0.209 1.00 92.44 77 MET A O 1
ATOM 563 N N . MET A 1 78 ? -5.521 4.068 0.929 1.00 92.69 78 MET A N 1
ATOM 564 C CA . MET A 1 78 ? -6.133 3.499 2.127 1.00 92.69 78 MET A CA 1
ATOM 565 C C . MET A 1 78 ? -7.450 4.214 2.424 1.00 92.69 78 MET A C 1
ATOM 567 O O . MET A 1 78 ? -7.485 5.445 2.493 1.00 92.69 78 MET A O 1
ATOM 571 N N . ILE A 1 79 ? -8.514 3.436 2.595 1.00 89.88 79 ILE A N 1
ATOM 572 C CA . ILE A 1 79 ? -9.887 3.913 2.790 1.00 89.88 79 ILE A CA 1
ATOM 573 C C . ILE A 1 79 ? -10.432 3.332 4.094 1.00 89.88 79 ILE A C 1
ATOM 575 O O . ILE A 1 79 ? -10.200 2.155 4.376 1.00 89.88 79 ILE A O 1
ATOM 579 N N . ASP A 1 80 ? -11.145 4.149 4.867 1.00 90.12 80 ASP A N 1
ATOM 580 C CA . ASP A 1 80 ? -12.001 3.682 5.962 1.00 90.12 80 ASP A CA 1
ATOM 581 C C . ASP A 1 80 ? -13.377 3.295 5.388 1.00 90.12 80 ASP A C 1
ATOM 583 O O . ASP A 1 80 ? -13.989 4.058 4.644 1.00 90.12 80 ASP A O 1
ATOM 587 N N . GLU A 1 81 ? -13.859 2.088 5.667 1.00 86.81 81 GLU A N 1
ATOM 588 C CA . GLU A 1 81 ? -15.165 1.625 5.179 1.00 86.81 81 GLU A CA 1
ATOM 589 C C . GLU A 1 81 ? -16.335 2.166 6.014 1.00 86.81 81 GLU A C 1
ATOM 591 O O . GLU A 1 81 ? -17.470 2.203 5.537 1.00 86.81 81 GLU A O 1
ATOM 596 N N . ALA A 1 82 ? -16.080 2.596 7.253 1.00 84.62 82 ALA A N 1
ATOM 597 C CA . ALA A 1 82 ? -17.101 3.122 8.155 1.00 84.62 82 ALA A CA 1
ATOM 598 C C . ALA A 1 82 ? -17.376 4.616 7.926 1.00 84.62 82 ALA A C 1
ATOM 600 O O . ALA A 1 82 ? -18.471 5.097 8.228 1.00 84.62 82 ALA A O 1
ATOM 601 N N . VAL A 1 83 ? -16.403 5.359 7.389 1.00 81.56 83 VAL A N 1
ATOM 602 C CA . VAL A 1 83 ? -16.527 6.791 7.086 1.00 81.56 83 VAL A CA 1
ATOM 603 C C . VAL A 1 83 ? -15.899 7.109 5.729 1.00 81.56 83 VAL A C 1
ATOM 605 O O . VAL A 1 83 ? -14.856 6.557 5.413 1.00 81.56 83 VAL A O 1
ATOM 608 N N . PRO A 1 84 ? -16.472 8.013 4.912 1.00 73.44 84 PRO A N 1
ATOM 609 C CA . PRO A 1 84 ? -15.929 8.348 3.594 1.00 73.44 84 PRO A CA 1
ATOM 610 C C . PRO A 1 84 ? -14.675 9.233 3.722 1.00 73.44 84 PRO A C 1
ATOM 612 O O . PRO A 1 84 ? -14.719 10.419 3.408 1.00 73.44 84 PRO A O 1
ATOM 615 N N . LEU A 1 85 ? -13.580 8.662 4.230 1.00 80.00 85 LEU A N 1
ATOM 616 C CA . LEU A 1 85 ? -12.315 9.336 4.507 1.00 80.00 85 LEU A CA 1
ATOM 617 C C . LEU A 1 85 ? -11.158 8.589 3.838 1.00 80.00 85 LEU A C 1
ATOM 619 O O . LEU A 1 85 ? -10.984 7.378 4.028 1.00 80.00 85 LEU A O 1
ATOM 623 N N . PHE A 1 86 ? -10.326 9.326 3.100 1.00 83.44 86 PHE A N 1
ATOM 624 C CA . PHE A 1 86 ? -9.039 8.807 2.654 1.00 83.44 86 PHE A CA 1
ATOM 625 C C . PHE A 1 86 ? -8.018 8.923 3.779 1.00 83.44 86 PHE A C 1
ATOM 627 O O . PHE A 1 86 ? -7.631 10.015 4.189 1.00 83.44 86 PHE A O 1
ATOM 634 N N . HIS A 1 87 ? -7.521 7.779 4.236 1.00 90.62 87 HIS A N 1
ATOM 635 C CA . HIS A 1 87 ? -6.412 7.748 5.182 1.00 90.62 87 HIS A CA 1
ATOM 636 C C . HIS A 1 87 ? -5.073 7.969 4.494 1.00 90.62 87 HIS A C 1
ATOM 638 O O . HIS A 1 87 ? -4.128 8.394 5.146 1.00 90.62 87 HIS A O 1
ATOM 644 N N . TRP A 1 88 ? -4.964 7.663 3.199 1.00 92.81 88 TRP A N 1
ATOM 645 C CA . TRP A 1 88 ? -3.718 7.807 2.455 1.00 92.81 88 TRP A CA 1
ATOM 646 C C . TRP A 1 88 ? -3.958 7.716 0.951 1.00 92.81 88 TRP A C 1
ATOM 648 O O . TRP A 1 88 ? -4.706 6.847 0.499 1.00 92.81 88 TRP A O 1
ATOM 658 N N . LEU A 1 89 ? -3.279 8.566 0.180 1.00 92.50 89 LEU A N 1
ATOM 659 C CA . LEU A 1 89 ? -3.183 8.448 -1.273 1.00 92.50 89 LEU A CA 1
ATOM 660 C C . LEU A 1 89 ? -1.770 8.811 -1.723 1.00 92.50 89 LEU A C 1
ATOM 662 O O . LEU A 1 89 ? -1.328 9.956 -1.575 1.00 92.50 89 LEU A O 1
ATOM 666 N N . GLN A 1 90 ? -1.088 7.835 -2.315 1.00 93.00 90 GLN A N 1
ATOM 667 C CA . GLN A 1 90 ? 0.279 7.982 -2.790 1.00 93.00 90 GLN A CA 1
ATOM 668 C C . GLN A 1 90 ? 0.442 7.418 -4.198 1.00 93.00 90 GLN A C 1
ATOM 670 O O . GLN A 1 90 ? 0.015 6.309 -4.502 1.00 93.00 90 GLN A O 1
ATOM 675 N N . ILE A 1 91 ? 1.071 8.198 -5.062 1.00 92.69 91 ILE A N 1
ATOM 676 C CA . ILE A 1 91 ? 1.359 7.881 -6.461 1.00 92.69 91 ILE A CA 1
ATOM 677 C C . ILE A 1 91 ? 2.862 7.664 -6.649 1.00 92.69 91 ILE A C 1
ATOM 679 O O . ILE A 1 91 ? 3.649 7.919 -5.738 1.00 92.69 91 ILE A O 1
ATOM 683 N N . GLU A 1 92 ? 3.260 7.232 -7.847 1.00 92.19 92 GLU A N 1
ATOM 684 C CA . GLU A 1 92 ? 4.671 7.161 -8.252 1.00 92.19 92 GLU A CA 1
ATOM 685 C C . GLU A 1 92 ? 5.515 6.287 -7.309 1.00 92.19 92 GLU A C 1
ATOM 687 O O . GLU A 1 92 ? 6.700 6.534 -7.079 1.00 92.19 92 GLU A O 1
ATOM 692 N N . LEU A 1 93 ? 4.893 5.243 -6.754 1.00 93.19 93 LEU A N 1
ATOM 693 C CA . LEU A 1 93 ? 5.578 4.218 -5.981 1.00 93.19 93 LEU A CA 1
ATOM 694 C C . LEU A 1 93 ? 6.317 3.278 -6.925 1.00 93.19 93 LEU A C 1
ATOM 696 O O . LEU A 1 93 ? 5.713 2.751 -7.850 1.00 93.19 93 LEU A O 1
ATOM 700 N N . VAL A 1 94 ? 7.587 3.011 -6.662 1.00 92.25 94 VAL A N 1
ATOM 701 C CA . VAL A 1 94 ? 8.410 2.070 -7.427 1.00 92.25 94 VAL A CA 1
ATOM 702 C C . VAL A 1 94 ? 8.999 1.013 -6.509 1.00 92.25 94 VAL A C 1
ATOM 704 O O . VAL A 1 94 ? 9.139 1.213 -5.299 1.00 92.25 94 VAL A O 1
ATOM 707 N N . GLU A 1 95 ? 9.368 -0.121 -7.092 1.00 91.50 95 GLU A N 1
ATOM 708 C CA . GLU A 1 95 ? 10.062 -1.175 -6.366 1.00 91.50 95 GLU A CA 1
ATOM 709 C C . GLU A 1 95 ? 11.421 -0.677 -5.851 1.00 91.50 95 GLU A C 1
ATOM 711 O O . GLU A 1 95 ? 12.265 -0.180 -6.601 1.00 91.50 95 GLU A O 1
ATOM 716 N N . ALA A 1 96 ? 11.636 -0.798 -4.542 1.00 86.44 96 ALA A N 1
ATOM 717 C CA . ALA A 1 96 ? 12.815 -0.292 -3.863 1.00 86.44 96 ALA A CA 1
ATOM 718 C C . ALA A 1 96 ? 14.088 -1.041 -4.259 1.00 86.44 96 ALA A C 1
ATOM 720 O O . ALA A 1 96 ? 15.140 -0.407 -4.397 1.00 86.44 96 ALA A O 1
ATOM 721 N N . SER A 1 97 ? 13.970 -2.363 -4.393 1.00 79.00 97 SER A N 1
ATOM 722 C CA . SER A 1 97 ? 14.977 -3.294 -4.895 1.00 79.00 97 SER A CA 1
ATOM 723 C C . SER A 1 97 ? 14.307 -4.610 -5.297 1.00 79.00 97 SER A C 1
ATOM 725 O O . SER A 1 97 ? 13.330 -5.022 -4.668 1.00 79.00 97 SER A O 1
ATOM 727 N N . CYS A 1 98 ? 14.907 -5.326 -6.254 1.00 71.00 98 CYS A N 1
ATOM 728 C CA . CYS A 1 98 ? 14.439 -6.651 -6.680 1.00 71.00 98 CYS A CA 1
ATOM 729 C C . CYS A 1 98 ? 14.445 -7.713 -5.566 1.00 71.00 98 CYS A C 1
ATOM 731 O O . CYS A 1 98 ? 13.812 -8.757 -5.691 1.00 71.00 98 CYS A O 1
ATOM 733 N N . SER A 1 99 ? 15.197 -7.476 -4.486 1.00 74.31 99 SER A N 1
ATOM 734 C CA . SER A 1 99 ? 15.392 -8.425 -3.388 1.00 74.31 99 SER A CA 1
ATOM 735 C C . SER A 1 99 ? 14.352 -8.307 -2.273 1.00 74.31 99 SER A C 1
ATOM 737 O O . SER A 1 99 ? 13.963 -9.320 -1.702 1.00 74.31 99 SER A O 1
ATOM 739 N N . ASN A 1 100 ? 13.910 -7.089 -1.945 1.00 73.44 100 ASN A N 1
ATOM 740 C CA . ASN A 1 100 ? 12.962 -6.845 -0.852 1.00 73.44 100 ASN A CA 1
ATOM 741 C C . ASN A 1 100 ? 11.523 -6.687 -1.370 1.00 73.44 100 ASN A C 1
ATOM 743 O O . ASN A 1 100 ? 10.574 -6.828 -0.601 1.00 73.44 100 ASN A O 1
ATOM 747 N N . LYS A 1 101 ? 11.354 -6.391 -2.671 1.00 85.88 101 LYS A N 1
ATOM 748 C CA . LYS A 1 101 ? 10.060 -6.136 -3.321 1.00 85.88 101 LYS A CA 1
ATOM 749 C C . LYS A 1 101 ? 9.204 -5.074 -2.615 1.00 85.88 101 LYS A C 1
ATOM 751 O O . LYS A 1 101 ? 8.001 -5.015 -2.838 1.00 85.88 101 LYS A O 1
ATOM 756 N N . THR A 1 102 ? 9.774 -4.238 -1.750 1.00 91.31 102 THR A N 1
ATOM 757 C CA . THR A 1 102 ? 9.030 -3.164 -1.081 1.00 91.31 102 THR A CA 1
ATOM 758 C C . THR A 1 102 ? 8.799 -2.008 -2.039 1.00 91.31 102 THR A C 1
ATOM 760 O O . THR A 1 102 ? 9.618 -1.749 -2.918 1.00 91.31 102 THR A O 1
ATOM 763 N N . LEU A 1 103 ? 7.694 -1.292 -1.869 1.00 93.06 103 LEU A N 1
ATOM 764 C CA . LEU A 1 103 ? 7.401 -0.081 -2.625 1.00 93.06 103 LEU A CA 1
ATOM 765 C C . LEU A 1 103 ? 7.871 1.159 -1.865 1.00 93.06 103 LEU A C 1
ATOM 767 O O . LEU A 1 103 ? 7.686 1.268 -0.653 1.00 93.06 103 LEU A O 1
ATOM 771 N N . LYS A 1 104 ? 8.468 2.105 -2.592 1.00 92.69 104 LYS A N 1
ATOM 772 C CA . LYS A 1 104 ? 8.915 3.406 -2.076 1.00 92.69 104 LYS A CA 1
ATOM 773 C C . LYS A 1 104 ? 8.600 4.518 -3.082 1.00 92.69 104 LYS A C 1
ATOM 775 O O . LYS A 1 104 ? 8.459 4.212 -4.265 1.00 92.69 104 LYS A O 1
ATOM 780 N N . PRO A 1 105 ? 8.538 5.793 -2.663 1.00 91.56 105 PRO A N 1
ATOM 781 C CA . PRO A 1 105 ? 8.489 6.908 -3.604 1.00 91.56 105 PRO A CA 1
ATOM 782 C C . PRO A 1 105 ? 9.599 6.823 -4.658 1.00 91.56 105 PRO A C 1
ATOM 784 O O . PRO A 1 105 ? 10.758 6.551 -4.323 1.00 91.56 105 PRO A O 1
ATOM 787 N N . ALA A 1 106 ? 9.271 7.096 -5.920 1.00 87.94 106 ALA A N 1
ATOM 788 C CA . ALA A 1 106 ? 10.281 7.306 -6.948 1.00 87.94 106 ALA A CA 1
ATOM 789 C C . ALA A 1 106 ? 11.166 8.508 -6.585 1.00 87.94 106 ALA A C 1
ATOM 791 O O . ALA A 1 106 ? 10.674 9.529 -6.107 1.00 87.94 106 ALA A O 1
ATOM 792 N N . ALA A 1 107 ? 12.471 8.414 -6.851 1.00 84.44 107 ALA A N 1
ATOM 793 C CA . ALA A 1 107 ? 13.441 9.445 -6.460 1.00 84.44 107 ALA A CA 1
ATOM 794 C C . ALA A 1 107 ? 13.144 10.838 -7.049 1.00 84.44 107 ALA A C 1
ATOM 796 O O . ALA A 1 107 ? 13.488 11.844 -6.441 1.00 84.44 107 ALA A O 1
ATOM 797 N N . ASN A 1 108 ? 12.482 10.888 -8.209 1.00 80.50 108 ASN A N 1
ATOM 798 C CA . ASN A 1 108 ? 12.145 12.126 -8.915 1.00 80.50 108 ASN A CA 1
ATOM 799 C C . ASN A 1 108 ? 10.658 12.502 -8.785 1.00 80.50 108 ASN A C 1
ATOM 801 O O . ASN A 1 108 ? 10.174 13.334 -9.550 1.00 80.50 108 ASN A O 1
ATOM 805 N N . SER A 1 109 ? 9.925 11.869 -7.865 1.00 79.94 109 SER A N 1
ATOM 806 C CA . SER A 1 109 ? 8.511 12.178 -7.649 1.00 79.94 109 SER A CA 1
ATOM 807 C C . SER A 1 109 ? 8.343 13.538 -6.973 1.00 79.94 109 SER A C 1
ATOM 809 O O . SER A 1 109 ? 9.052 13.887 -6.025 1.00 79.94 109 SER A O 1
ATOM 811 N N . SER A 1 110 ? 7.383 14.330 -7.453 1.00 76.88 110 SER A N 1
ATOM 812 C CA . SER A 1 110 ? 7.029 15.591 -6.796 1.00 76.88 110 SER A CA 1
ATOM 813 C C . SER A 1 110 ? 6.415 15.292 -5.427 1.00 76.88 110 SER A C 1
ATOM 815 O O . SER A 1 110 ? 5.523 14.451 -5.330 1.00 76.88 110 SER A O 1
ATOM 817 N N . ASN A 1 111 ? 6.896 15.950 -4.366 1.00 78.38 111 ASN A N 1
ATOM 818 C CA . ASN A 1 111 ? 6.427 15.734 -2.989 1.00 78.38 111 ASN A CA 1
ATOM 819 C C . ASN A 1 111 ? 6.429 14.248 -2.560 1.00 78.38 111 ASN A C 1
ATOM 821 O O . ASN A 1 111 ? 5.521 13.792 -1.865 1.00 78.38 111 ASN A O 1
ATOM 825 N N . ASN A 1 112 ? 7.409 13.461 -3.021 1.00 81.69 112 ASN A N 1
ATOM 826 C CA . ASN A 1 112 ? 7.473 12.010 -2.795 1.00 81.69 112 ASN A CA 1
ATOM 827 C C . ASN A 1 112 ? 6.222 11.239 -3.281 1.00 81.69 112 ASN A C 1
ATOM 829 O O . ASN A 1 112 ? 5.892 10.178 -2.744 1.00 81.69 112 ASN A O 1
ATOM 833 N N . GLY A 1 113 ? 5.487 11.795 -4.250 1.00 84.06 113 GLY A N 1
ATOM 834 C CA . GLY A 1 113 ? 4.240 11.232 -4.761 1.00 84.06 113 GLY A CA 1
ATOM 835 C C . GLY A 1 113 ? 3.072 11.300 -3.770 1.00 84.06 113 GLY A C 1
ATOM 836 O O . GLY A 1 113 ? 2.075 10.606 -3.954 1.00 84.06 113 GLY A O 1
ATOM 837 N N . ILE A 1 114 ? 3.163 12.092 -2.700 1.00 89.12 114 ILE A N 1
ATOM 838 C CA . ILE A 1 114 ? 2.094 12.207 -1.700 1.00 89.12 114 ILE A CA 1
ATOM 839 C C . ILE A 1 114 ? 1.015 13.163 -2.216 1.00 89.12 114 ILE A C 1
ATOM 841 O O . ILE A 1 114 ? 1.280 14.351 -2.402 1.00 89.12 114 ILE A O 1
ATOM 845 N N . ILE A 1 115 ? -0.207 12.646 -2.394 1.00 88.50 115 ILE A N 1
ATOM 846 C CA . ILE A 1 115 ? -1.401 13.440 -2.735 1.00 88.50 115 ILE A CA 1
ATOM 847 C C . ILE A 1 115 ? -2.238 13.719 -1.490 1.00 88.50 115 ILE A C 1
ATOM 849 O O . ILE A 1 115 ? -2.664 14.852 -1.272 1.00 88.50 115 ILE A O 1
ATOM 853 N N . THR A 1 116 ? -2.431 12.691 -0.662 1.00 88.31 116 THR A N 1
ATOM 854 C CA . THR A 1 116 ? -3.076 12.794 0.649 1.00 88.31 116 THR A CA 1
ATOM 855 C C . THR A 1 116 ? -2.146 12.137 1.668 1.00 88.31 116 THR A C 1
ATOM 857 O O . THR A 1 116 ? -1.909 10.926 1.568 1.00 88.31 116 THR A O 1
ATOM 860 N N . PRO A 1 117 ? -1.562 12.911 2.605 1.00 89.56 117 PRO A N 1
ATOM 861 C CA . PRO A 1 117 ? -0.682 12.375 3.636 1.00 89.56 117 PRO A CA 1
ATOM 862 C C . PRO A 1 117 ? -1.356 11.262 4.433 1.00 89.56 117 PRO A C 1
ATOM 864 O O . PRO A 1 117 ? -2.570 11.279 4.613 1.00 89.56 117 PRO A O 1
ATOM 867 N N . PHE A 1 118 ? -0.558 10.316 4.928 1.00 91.00 118 PHE A N 1
ATOM 868 C CA . PHE A 1 118 ? -1.084 9.268 5.791 1.00 91.00 118 PHE A CA 1
ATOM 869 C C . PHE A 1 118 ? -1.636 9.865 7.092 1.00 91.00 118 PHE A C 1
ATOM 871 O O . PHE A 1 118 ? -0.919 10.557 7.818 1.00 91.00 118 PHE A O 1
ATOM 878 N N . VAL A 1 119 ? -2.888 9.546 7.397 1.00 91.00 119 VAL A N 1
ATOM 879 C CA . VAL A 1 119 ? -3.542 9.804 8.678 1.00 91.00 119 VAL A CA 1
ATOM 880 C C . VAL A 1 119 ? -3.758 8.455 9.348 1.00 91.00 119 VAL A C 1
ATOM 882 O O . VAL A 1 119 ? -4.321 7.544 8.744 1.00 91.00 119 VAL A O 1
ATOM 885 N N . CYS A 1 120 ? -3.306 8.295 10.590 1.00 90.75 120 CYS A N 1
ATOM 886 C CA . CYS A 1 120 ? -3.487 7.029 11.292 1.00 90.75 120 CYS A CA 1
ATOM 887 C C . CYS A 1 120 ? -4.976 6.756 11.589 1.00 90.75 120 CYS A C 1
ATOM 889 O O . CYS A 1 120 ? -5.747 7.699 11.786 1.00 90.75 120 CYS A O 1
ATOM 891 N N . PRO A 1 121 ? -5.399 5.480 11.635 1.00 89.88 121 PRO A N 1
ATOM 892 C CA . PRO A 1 121 ? -6.700 5.089 12.168 1.00 89.88 121 PRO A CA 1
ATOM 893 C C . PRO A 1 121 ? -6.983 5.712 13.542 1.00 89.88 121 PRO A C 1
ATOM 895 O O . PRO A 1 121 ? -6.189 5.571 14.475 1.00 89.88 121 PRO A O 1
ATOM 898 N N . GLN A 1 122 ? -8.126 6.392 13.669 1.00 87.12 122 GLN A N 1
ATOM 899 C CA . GLN A 1 122 ? -8.585 7.028 14.911 1.00 87.12 122 GLN A CA 1
ATOM 900 C C . GLN A 1 122 ? -10.100 6.835 15.118 1.00 87.12 122 GLN A C 1
ATOM 902 O O . GLN A 1 122 ? -10.838 7.820 15.200 1.00 87.12 122 GLN A O 1
ATOM 907 N N . PRO A 1 123 ? -10.599 5.585 15.196 1.00 84.56 123 PRO A N 1
ATOM 908 C CA . PRO A 1 123 ? -12.009 5.342 15.489 1.00 84.56 123 PRO A CA 1
ATOM 909 C C . PRO A 1 123 ? -12.380 5.961 16.843 1.00 84.56 123 PRO A C 1
ATOM 911 O O . PRO A 1 123 ? -11.641 5.828 17.828 1.00 84.56 123 PRO A O 1
ATOM 914 N N . LEU A 1 124 ? -13.521 6.655 16.912 1.00 82.69 124 LEU A N 1
ATOM 915 C CA . LEU A 1 124 ? -13.945 7.277 18.165 1.00 82.69 124 LEU A CA 1
ATOM 916 C C . LEU A 1 124 ? -14.300 6.201 19.192 1.00 82.69 124 LEU A C 1
ATOM 918 O O . LEU A 1 124 ? -14.813 5.123 18.876 1.00 82.69 124 LEU A O 1
ATOM 922 N N . ARG A 1 125 ? -14.068 6.515 20.470 1.00 80.38 125 ARG A N 1
ATOM 923 C CA . ARG A 1 125 ? -14.397 5.606 21.569 1.00 80.38 125 ARG A CA 1
ATOM 924 C C . ARG A 1 125 ? -15.879 5.224 21.504 1.00 80.38 125 ARG A C 1
ATOM 926 O O . ARG A 1 125 ? -16.744 6.090 21.564 1.00 80.38 125 ARG A O 1
ATOM 933 N N . GLY A 1 126 ? -16.153 3.924 21.429 1.00 81.31 126 GLY A N 1
ATOM 934 C CA . GLY A 1 126 ? -17.515 3.383 21.366 1.00 81.31 126 GLY A CA 1
ATOM 935 C C . GLY A 1 126 ? -18.043 3.097 19.956 1.00 81.31 126 GLY A C 1
ATOM 936 O O . GLY A 1 126 ? -19.106 2.498 19.857 1.00 81.31 126 GLY A O 1
ATOM 937 N N . GLN A 1 127 ? -17.312 3.443 18.888 1.00 85.00 127 GLN A N 1
ATOM 938 C CA . GLN A 1 127 ? -17.695 3.083 17.510 1.00 85.00 127 GLN A CA 1
ATOM 939 C C . GLN A 1 127 ? -17.349 1.633 17.136 1.00 85.00 127 GLN A C 1
ATOM 941 O O . GLN A 1 127 ? -17.878 1.104 16.164 1.00 85.00 127 GLN A O 1
ATOM 946 N N . GLY A 1 128 ? -16.517 0.964 17.939 1.00 87.38 128 GLY A N 1
ATOM 947 C CA . GLY A 1 128 ? -16.021 -0.374 17.625 1.00 87.38 128 GLY A CA 1
ATOM 948 C C . GLY A 1 128 ? -14.881 -0.347 16.597 1.00 87.38 128 GLY A C 1
ATOM 949 O O . GLY A 1 128 ? -14.328 0.718 16.321 1.00 87.38 128 GLY A O 1
ATOM 950 N N . PRO A 1 129 ? -14.459 -1.516 16.088 1.00 89.62 129 PRO A N 1
ATOM 951 C CA . PRO A 1 129 ? -13.420 -1.600 15.068 1.00 89.62 129 PRO A CA 1
ATOM 952 C C . PRO A 1 129 ? -13.932 -1.107 13.709 1.00 89.62 129 PRO A C 1
ATOM 954 O O . PRO A 1 129 ? -15.057 -1.411 13.317 1.00 89.62 129 PRO A O 1
ATOM 957 N N . HIS A 1 130 ? -13.087 -0.375 12.985 1.00 90.75 130 HIS A N 1
ATOM 958 C CA . HIS A 1 130 ? -13.350 0.051 11.610 1.00 90.75 130 HIS A CA 1
ATOM 959 C C . HIS A 1 130 ? -12.666 -0.896 10.618 1.00 90.75 130 HIS A C 1
ATOM 961 O O . HIS A 1 130 ? -11.589 -1.430 10.899 1.00 90.75 130 HIS A O 1
ATOM 967 N N . GLY A 1 131 ? -13.296 -1.093 9.460 1.00 90.50 131 GLY A N 1
ATOM 968 C CA . GLY A 1 131 ? -12.698 -1.785 8.321 1.00 90.50 131 GLY A CA 1
ATOM 969 C C . GLY A 1 131 ? -11.822 -0.824 7.527 1.00 90.50 131 GLY A C 1
ATOM 970 O O . GLY A 1 131 ? -12.261 0.275 7.193 1.00 90.50 131 GLY A O 1
ATOM 971 N N . TYR A 1 132 ? -10.588 -1.228 7.231 1.00 90.38 132 TYR A N 1
ATOM 972 C CA . TYR A 1 132 ? -9.670 -0.446 6.409 1.00 90.38 132 TYR A CA 1
ATOM 973 C C . TYR A 1 132 ? -9.254 -1.234 5.179 1.00 90.38 132 TYR A C 1
ATOM 975 O O . TYR A 1 132 ? -8.779 -2.367 5.270 1.00 90.38 132 TYR A O 1
ATOM 983 N N . VAL A 1 133 ? -9.378 -0.597 4.022 1.00 90.19 133 VAL A N 1
ATOM 984 C CA . VAL A 1 133 ? -9.084 -1.205 2.729 1.00 90.19 133 VAL A CA 1
ATOM 985 C C . VAL A 1 133 ? -7.856 -0.542 2.135 1.00 90.19 133 VAL A C 1
ATOM 987 O O . VAL A 1 133 ? -7.855 0.660 1.873 1.00 90.19 133 VAL A O 1
ATOM 990 N N . VAL A 1 134 ? -6.815 -1.340 1.890 1.00 91.50 134 VAL A N 1
ATOM 991 C CA . VAL A 1 134 ? -5.612 -0.908 1.171 1.00 91.50 134 VAL A CA 1
ATOM 992 C C . VAL A 1 134 ? -5.660 -1.443 -0.250 1.00 91.50 134 VAL A C 1
ATOM 994 O O . VAL A 1 134 ? -5.795 -2.646 -0.473 1.00 91.50 134 VAL A O 1
ATOM 997 N N . LEU A 1 135 ? -5.530 -0.544 -1.219 1.00 89.75 135 LEU A N 1
ATOM 998 C CA . LEU A 1 135 ? -5.566 -0.873 -2.637 1.00 89.75 135 LEU A CA 1
ATOM 999 C C . LEU A 1 135 ? -4.295 -0.392 -3.320 1.00 89.75 135 LEU A C 1
ATOM 1001 O O . LEU A 1 135 ? -3.779 0.683 -3.019 1.00 89.75 135 LEU A O 1
ATOM 1005 N N . LEU A 1 136 ? -3.811 -1.207 -4.253 1.00 91.00 136 LEU A N 1
ATOM 1006 C CA . LEU A 1 136 ? -2.623 -0.943 -5.049 1.00 91.00 136 LEU A CA 1
ATOM 1007 C C . LEU A 1 136 ? -2.966 -1.106 -6.530 1.00 91.00 136 LEU A C 1
ATOM 1009 O O . LEU A 1 136 ? -3.443 -2.158 -6.955 1.00 91.00 136 LEU A O 1
ATOM 1013 N N . PHE A 1 137 ? -2.680 -0.078 -7.319 1.00 89.38 137 PHE A N 1
ATOM 1014 C CA . PHE A 1 137 ? -2.901 -0.053 -8.759 1.00 89.38 137 PHE A CA 1
ATOM 1015 C C . PHE A 1 137 ? -1.581 0.162 -9.483 1.00 89.38 137 PHE A C 1
ATOM 1017 O O . PHE A 1 137 ? -0.790 1.016 -9.095 1.00 89.38 137 PHE A O 1
ATOM 1024 N N . ARG A 1 138 ? -1.355 -0.572 -10.572 1.00 89.25 138 ARG A N 1
ATOM 1025 C CA . ARG A 1 138 ? -0.255 -0.278 -11.494 1.00 89.25 138 ARG A CA 1
ATOM 1026 C C . ARG A 1 138 ? -0.595 0.970 -12.311 1.00 89.25 138 ARG A C 1
ATOM 1028 O O . ARG A 1 138 ? -1.689 1.062 -12.864 1.00 89.25 138 ARG A O 1
ATOM 1035 N N . GLN A 1 139 ? 0.342 1.906 -12.414 1.00 90.06 139 GLN A N 1
ATOM 1036 C CA . GLN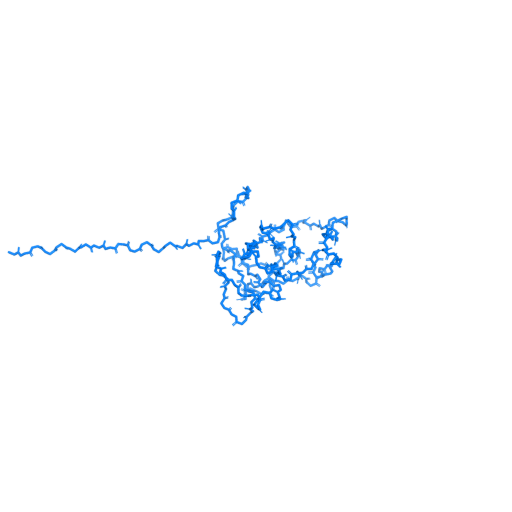 A 1 139 ? 0.207 3.083 -13.266 1.00 90.06 139 GLN A CA 1
ATOM 1037 C C . GLN A 1 139 ? 0.570 2.728 -14.721 1.00 90.06 139 GLN A C 1
ATOM 1039 O O . GLN A 1 139 ? 1.529 1.985 -14.953 1.00 90.06 139 GLN A O 1
ATOM 1044 N N . PRO A 1 140 ? -0.176 3.236 -15.717 1.00 87.38 140 PRO A N 1
ATOM 1045 C CA . PRO A 1 140 ? 0.224 3.150 -17.121 1.00 87.38 140 PRO A CA 1
ATOM 1046 C C . PRO A 1 140 ? 1.595 3.799 -17.376 1.00 87.38 140 PRO A C 1
ATOM 1048 O O . PRO A 1 140 ? 1.937 4.781 -16.723 1.00 87.38 140 PRO A O 1
ATOM 1051 N N . GLU A 1 141 ? 2.348 3.322 -18.372 1.00 82.44 141 GLU A N 1
ATOM 1052 C CA . GLU A 1 141 ? 3.698 3.835 -18.692 1.00 82.44 141 GLU A CA 1
ATOM 1053 C C . GLU A 1 141 ? 3.729 5.334 -19.037 1.00 82.44 141 GLU A C 1
ATOM 1055 O O . GLU A 1 141 ? 4.729 6.005 -18.812 1.00 82.44 141 GLU A O 1
ATOM 1060 N N . SER A 1 142 ? 2.626 5.882 -19.550 1.00 82.50 142 SER A N 1
ATOM 1061 C CA . SER A 1 142 ? 2.482 7.311 -19.874 1.00 82.50 142 SER A CA 1
ATOM 1062 C C . SER A 1 142 ? 1.589 8.059 -18.882 1.00 82.50 142 SER A C 1
ATOM 1064 O O . SER A 1 142 ? 0.979 9.077 -19.219 1.00 82.50 142 SER A O 1
ATOM 1066 N N . TRP A 1 143 ? 1.444 7.532 -17.668 1.00 84.69 143 TRP A N 1
ATOM 1067 C CA . TRP A 1 143 ? 0.674 8.197 -16.631 1.00 84.69 143 TRP A CA 1
ATOM 1068 C C . TRP A 1 143 ? 1.354 9.497 -16.196 1.00 84.69 143 TRP A C 1
ATOM 1070 O O . TRP A 1 143 ? 2.566 9.565 -16.022 1.00 84.69 143 TRP A O 1
ATOM 1080 N N . SER A 1 144 ? 0.549 10.536 -15.999 1.00 81.69 144 SER A N 1
ATOM 1081 C CA . SER A 1 144 ? 0.979 11.791 -15.388 1.00 81.69 144 SER A CA 1
ATOM 1082 C C . SER A 1 144 ? -0.155 12.355 -14.546 1.00 81.69 144 SER A C 1
ATOM 1084 O O . SER A 1 144 ? -1.328 12.314 -14.941 1.00 81.69 144 SER A O 1
ATOM 1086 N N . MET A 1 145 ? 0.191 12.896 -13.378 1.00 81.56 145 MET A N 1
ATOM 1087 C CA . MET A 1 145 ? -0.782 13.595 -12.554 1.00 81.56 145 MET A CA 1
ATOM 1088 C C . MET A 1 145 ? -1.168 14.910 -13.227 1.00 81.56 145 MET A C 1
ATOM 1090 O O . MET A 1 145 ? -0.318 15.736 -13.560 1.00 81.56 145 MET A O 1
ATOM 1094 N N . ARG A 1 146 ? -2.471 15.149 -13.389 1.00 80.06 146 ARG A N 1
ATOM 1095 C CA . ARG A 1 146 ? -2.941 16.472 -13.810 1.00 80.06 146 ARG A CA 1
ATOM 1096 C C . ARG A 1 146 ? -2.808 17.427 -12.630 1.00 80.06 146 ARG A C 1
ATOM 1098 O O . ARG A 1 146 ? -3.280 17.113 -11.543 1.00 80.06 146 ARG A O 1
ATOM 1105 N N . SER A 1 147 ? -2.254 18.614 -12.861 1.00 78.75 147 SER A N 1
ATOM 1106 C CA . SER A 1 147 ? -1.990 19.619 -11.817 1.00 78.75 147 SER A CA 1
ATOM 1107 C C . SER A 1 147 ? -3.199 19.936 -10.930 1.00 78.75 147 SER A C 1
ATOM 1109 O O . SER A 1 147 ? -3.051 20.092 -9.727 1.00 78.75 147 SER A O 1
ATOM 1111 N N . LYS A 1 148 ? -4.421 19.944 -11.476 1.00 79.31 148 LYS A N 1
ATOM 1112 C CA . LYS A 1 148 ? -5.652 20.161 -10.688 1.00 79.31 148 LYS A CA 1
ATOM 1113 C C . LYS A 1 148 ? -5.946 19.093 -9.622 1.00 79.31 148 LYS A C 1
ATOM 1115 O O . LYS A 1 148 ? -6.808 19.314 -8.783 1.00 79.31 148 LYS A O 1
ATOM 1120 N N . TYR A 1 149 ? -5.279 17.942 -9.682 1.00 75.25 149 TYR A N 1
ATOM 1121 C CA . TYR A 1 149 ? -5.399 16.844 -8.720 1.00 75.25 149 TYR A CA 1
ATOM 1122 C C . TYR A 1 149 ? -4.108 16.638 -7.920 1.00 75.25 149 TYR A C 1
ATOM 1124 O O . TYR A 1 149 ? -3.994 15.651 -7.203 1.00 75.25 149 TYR A O 1
ATOM 1132 N N . SER A 1 150 ? -3.131 17.549 -8.031 1.00 70.38 150 SER A N 1
ATOM 1133 C CA . SER A 1 150 ? -1.859 17.419 -7.313 1.00 70.38 150 SER A CA 1
ATOM 1134 C C . SER A 1 150 ? -2.008 17.581 -5.801 1.00 70.38 150 SER A C 1
ATOM 1136 O O . SER A 1 150 ? -1.078 17.256 -5.080 1.00 70.38 150 SER A O 1
ATOM 1138 N N . ASN A 1 151 ? -3.154 18.088 -5.335 1.00 68.19 151 ASN A N 1
ATOM 1139 C CA . ASN A 1 151 ? -3.501 18.224 -3.927 1.00 68.19 151 ASN A CA 1
ATOM 1140 C C . ASN A 1 151 ? -4.996 17.933 -3.755 1.00 68.19 151 ASN A C 1
ATOM 1142 O O . ASN A 1 151 ? -5.834 18.747 -4.147 1.00 68.19 151 ASN A O 1
ATOM 1146 N N . ILE A 1 152 ? -5.328 16.780 -3.175 1.00 66.12 152 ILE A N 1
ATOM 1147 C CA . ILE A 1 152 ? -6.693 16.463 -2.746 1.00 66.12 152 ILE A CA 1
ATOM 1148 C C . ILE A 1 152 ? -6.705 16.610 -1.229 1.00 66.12 152 ILE A C 1
ATOM 1150 O O . ILE A 1 152 ? -6.221 15.746 -0.499 1.00 66.12 152 ILE A O 1
ATOM 1154 N N . VAL A 1 153 ? -7.206 17.755 -0.770 1.00 58.72 153 VAL A N 1
ATOM 1155 C CA . VAL A 1 153 ? -7.476 17.992 0.648 1.00 58.72 153 VAL A CA 1
ATOM 1156 C C . VAL A 1 153 ? -8.885 17.488 0.912 1.00 58.72 153 VAL A C 1
ATOM 1158 O O . VAL A 1 153 ? -9.837 18.023 0.342 1.00 58.72 153 VAL A O 1
ATOM 1161 N N . ASP A 1 154 ? -9.018 16.455 1.741 1.00 53.09 154 ASP A N 1
ATOM 1162 C CA . ASP A 1 154 ? -10.331 15.962 2.148 1.00 53.09 154 ASP A CA 1
ATOM 1163 C C . ASP A 1 154 ? -11.042 17.063 2.964 1.00 53.09 154 ASP A C 1
ATOM 1165 O O . ASP A 1 154 ? -10.491 17.554 3.959 1.00 53.09 154 ASP A O 1
ATOM 1169 N N . PRO A 1 155 ? -12.242 17.521 2.568 1.00 43.91 155 PRO A N 1
ATOM 1170 C CA . PRO A 1 155 ? -12.967 18.521 3.326 1.00 43.91 155 PRO A CA 1
ATOM 1171 C C . PRO A 1 155 ? -13.622 17.846 4.534 1.00 43.91 155 PRO A C 1
ATOM 1173 O O . PRO A 1 155 ? -14.759 17.391 4.434 1.00 43.91 155 PRO A O 1
ATOM 1176 N N . LYS A 1 156 ? -12.898 17.806 5.663 1.00 43.69 156 LYS A N 1
ATOM 1177 C CA . LYS A 1 156 ? -13.364 17.952 7.064 1.00 43.69 156 LYS A CA 1
ATOM 1178 C C . LYS A 1 156 ? -12.456 17.179 8.022 1.00 43.69 156 LYS A C 1
ATOM 1180 O O . LYS A 1 156 ? -12.705 16.024 8.347 1.00 43.69 156 LYS A O 1
ATOM 1185 N N . THR A 1 157 ? -11.503 17.876 8.623 1.00 43.03 157 THR A N 1
ATOM 1186 C CA . THR A 1 157 ? -11.246 17.664 10.050 1.00 43.03 157 THR A CA 1
ATOM 1187 C C . THR A 1 157 ? -12.487 18.164 10.803 1.00 43.03 157 THR A C 1
ATOM 1189 O O . THR A 1 157 ? -12.880 19.314 10.589 1.00 43.03 157 THR A O 1
ATOM 1192 N N . PRO A 1 158 ? -13.143 17.369 11.667 1.00 40.78 158 PRO A N 1
ATOM 1193 C CA . PRO A 1 158 ? -14.086 17.922 12.625 1.00 40.78 158 PRO A CA 1
ATOM 1194 C C . PRO A 1 158 ? -13.292 18.863 13.533 1.00 40.78 158 PRO A C 1
ATOM 1196 O O . PRO A 1 158 ? -12.483 18.422 14.348 1.00 40.78 158 PRO A O 1
ATOM 1199 N N . THR A 1 159 ? -13.466 20.171 13.369 1.00 40.62 159 THR A N 1
ATOM 1200 C CA . THR A 1 159 ? -13.062 21.122 14.402 1.00 40.62 159 THR A CA 1
ATOM 1201 C C . THR A 1 159 ? -13.960 20.837 15.594 1.00 40.62 159 THR A C 1
ATOM 1203 O O . THR A 1 159 ? -15.151 21.142 15.543 1.00 40.62 159 THR A O 1
ATOM 1206 N N . GLY A 1 160 ? -13.420 20.173 16.616 1.00 40.47 160 GLY A N 1
ATOM 1207 C CA . GLY A 1 160 ? -14.097 20.039 17.898 1.00 40.47 160 GLY A CA 1
ATOM 1208 C C . GLY A 1 160 ? -14.490 21.430 18.385 1.00 40.47 160 GLY A C 1
ATOM 1209 O O . GLY A 1 160 ? -13.622 22.281 18.576 1.00 40.47 160 GLY A O 1
ATOM 1210 N N . SER A 1 161 ? -15.798 21.661 18.475 1.00 38.91 161 SER A N 1
ATOM 1211 C CA . SER A 1 161 ? -16.409 22.775 19.198 1.00 38.91 161 SER A CA 1
ATOM 1212 C C . SER A 1 161 ? -16.367 22.515 20.693 1.00 38.91 161 SER A C 1
ATOM 1214 O O . SER A 1 161 ? -16.704 21.362 21.056 1.00 38.91 161 SER A O 1
#

pLDDT: mean 77.91, std 15.6, range [38.91, 93.81]